Protein AF-A0A9N9IKX7-F1 (afdb_monomer_lite)

Organism: Funneliformis mosseae (NCBI:txid27381)

Foldseek 3Di:
DDDDDDDPPPPDPPPPPPPPPPPPDPPPVQDKDKDWDDDQQDDPVPTDIDIDRPPDDVLVVLVSVCVVCVPVCVPPDSVNDDDDDDDDDPVPVVVNVVVSHDPPVPDDVVVVD

pLDDT: mean 72.37, std 15.74, range [40.22, 91.0]

Secondary structure (DSSP, 8-state):
-------------------------------EEEEEE--TTS-GGG-EEEEEETTS-HHHHHHHHHHH-TTTTTT--TTT---------TT-HHHHHHHHHS-TTS--GGGG-

Sequence (113 aa):
MSSYPSLFRVPSPFRVQTKTEENSLPVRSDVEIMVFCIVLGDNTETAFPITIPIDKKVGELRESITKINPISFTNIDAKDLILWQVSISDEDVERMKILNTKPPSDIKIEELG

Structure (mmCIF, N/CA/C/O backbone):
data_AF-A0A9N9IKX7-F1
#
_entry.id   AF-A0A9N9IKX7-F1
#
loop_
_atom_site.group_PDB
_atom_site.id
_atom_site.type_symbol
_atom_site.label_atom_id
_atom_site.label_alt_id
_atom_site.label_comp_id
_atom_site.label_asym_id
_atom_site.label_entity_id
_atom_site.label_seq_id
_atom_site.pdbx_PDB_ins_code
_atom_site.Cartn_x
_atom_site.Cartn_y
_atom_site.Cartn_z
_atom_site.occupancy
_atom_site.B_iso_or_equiv
_atom_site.auth_seq_id
_atom_site.auth_comp_id
_atom_site.auth_asym_id
_atom_site.auth_atom_id
_atom_site.pdbx_PDB_model_num
ATOM 1 N N . MET A 1 1 ? -40.090 -58.598 64.718 1.00 40.22 1 MET A N 1
ATOM 2 C CA . MET A 1 1 ? -39.126 -59.328 63.861 1.00 40.22 1 MET A CA 1
ATOM 3 C C . MET A 1 1 ? -39.787 -59.465 62.496 1.00 40.22 1 MET A C 1
ATOM 5 O O . MET A 1 1 ? -40.824 -60.100 62.431 1.00 40.22 1 MET A O 1
ATOM 9 N N . SER A 1 2 ? -39.547 -58.516 61.579 1.00 40.34 2 SER A N 1
ATOM 10 C CA . SER A 1 2 ? -38.573 -58.597 60.460 1.00 40.34 2 SER A CA 1
ATOM 11 C C . SER A 1 2 ? -38.923 -59.757 59.506 1.00 40.34 2 SER A C 1
ATOM 13 O O . SER A 1 2 ? -39.073 -60.876 59.965 1.00 40.34 2 SER A O 1
ATOM 15 N N . SER A 1 3 ? -39.106 -59.610 58.196 1.00 44.09 3 SER A N 1
ATOM 16 C CA . SER A 1 3 ? -38.402 -58.756 57.240 1.00 44.09 3 SER A CA 1
ATOM 17 C C . SER A 1 3 ? -39.199 -58.682 55.929 1.00 44.09 3 SER A C 1
ATOM 19 O O . SER A 1 3 ? -39.729 -59.691 55.475 1.00 44.09 3 SER A O 1
ATOM 21 N N . TYR A 1 4 ? -39.230 -57.513 55.290 1.00 53.91 4 TYR A N 1
ATOM 22 C CA . TYR A 1 4 ? -39.602 -57.367 53.878 1.00 53.91 4 TYR A CA 1
ATOM 23 C C . TYR A 1 4 ? -38.410 -57.765 52.992 1.00 53.91 4 TYR A C 1
ATOM 25 O O . TYR A 1 4 ? -37.298 -57.311 53.282 1.00 53.91 4 TYR A O 1
ATOM 33 N N . PRO A 1 5 ? -38.582 -58.520 51.893 1.00 50.53 5 PRO A N 1
ATOM 34 C CA . PRO A 1 5 ? -37.531 -58.652 50.905 1.00 50.53 5 PRO A CA 1
ATOM 35 C C . PRO A 1 5 ? -37.620 -57.523 49.870 1.00 50.53 5 PRO A C 1
ATOM 37 O O . PRO A 1 5 ? -38.528 -57.461 49.050 1.00 50.53 5 PRO A O 1
ATOM 40 N N . SER A 1 6 ? -36.594 -56.673 49.924 1.00 52.25 6 SER A N 1
ATOM 41 C CA . SER A 1 6 ? -35.795 -56.254 48.768 1.00 52.25 6 SER A CA 1
ATOM 42 C C . SER A 1 6 ? -36.503 -55.507 47.630 1.00 52.25 6 SER A C 1
ATOM 44 O O . SER A 1 6 ? -36.920 -56.077 46.623 1.00 52.25 6 SER A O 1
ATOM 46 N N . LEU A 1 7 ? -36.464 -54.177 47.737 1.00 51.97 7 LEU A N 1
ATOM 47 C CA . LEU A 1 7 ? -36.500 -53.265 46.597 1.00 51.97 7 LEU A CA 1
ATOM 48 C C . LEU A 1 7 ? -35.309 -53.556 45.669 1.00 51.97 7 LEU A C 1
ATOM 50 O O . LEU A 1 7 ? -34.183 -53.145 45.952 1.00 51.97 7 LEU A O 1
ATOM 54 N N . PHE A 1 8 ? -35.549 -54.198 44.526 1.00 45.53 8 PHE A N 1
ATOM 55 C CA . PHE A 1 8 ? -34.618 -54.108 43.403 1.00 45.53 8 PHE A CA 1
ATOM 56 C C . PHE A 1 8 ? -34.711 -52.698 42.821 1.00 45.53 8 PHE A C 1
ATOM 58 O O . PHE A 1 8 ? -35.497 -52.408 41.921 1.00 45.53 8 PHE A O 1
ATOM 65 N N . ARG A 1 9 ? -33.916 -51.786 43.382 1.00 53.62 9 ARG A N 1
ATOM 66 C CA . ARG A 1 9 ? -33.655 -50.480 42.787 1.00 53.62 9 ARG A CA 1
ATOM 67 C C . ARG A 1 9 ? -32.682 -50.716 41.638 1.00 53.62 9 ARG A C 1
ATOM 69 O O . ARG A 1 9 ? -31.479 -50.805 41.856 1.00 53.62 9 ARG A O 1
ATOM 76 N N . VAL A 1 10 ? -33.211 -50.882 40.428 1.00 54.00 10 VAL A N 1
ATOM 77 C CA . VAL A 1 10 ? -32.393 -50.878 39.211 1.00 54.00 10 VAL A CA 1
ATOM 78 C C . VAL A 1 10 ? -31.632 -49.548 39.203 1.00 54.00 10 VAL A C 1
ATOM 80 O O . VAL A 1 10 ? -32.284 -48.500 39.249 1.00 54.00 10 VAL A O 1
ATOM 83 N N . PRO A 1 11 ? -30.287 -49.531 39.206 1.00 46.25 11 PRO A N 1
ATOM 84 C CA . PRO A 1 11 ? -29.578 -48.293 38.964 1.00 46.25 11 PRO A CA 1
ATOM 85 C C . PRO A 1 11 ? -29.856 -47.925 37.510 1.00 46.25 11 PRO A C 1
ATOM 87 O O . PRO A 1 11 ? -29.413 -48.604 36.584 1.00 46.25 11 PRO A O 1
ATOM 90 N N . SER A 1 12 ? -30.655 -46.875 37.324 1.00 54.69 12 SER A N 1
ATOM 91 C CA . SER A 1 12 ? -30.812 -46.191 36.047 1.00 54.69 12 SER A CA 1
ATOM 92 C C . SER A 1 12 ? -29.418 -46.024 35.444 1.00 54.69 12 SER A C 1
ATOM 94 O O . SER A 1 12 ? -28.531 -45.560 36.172 1.00 54.69 12 SER A O 1
ATOM 96 N N . PRO A 1 13 ? -29.178 -46.403 34.176 1.00 51.78 13 PRO A N 1
ATOM 97 C CA . PRO A 1 13 ? -27.880 -46.181 33.569 1.00 51.78 13 PRO A CA 1
ATOM 98 C C . PRO A 1 13 ? -27.627 -44.682 33.647 1.00 51.78 13 PRO A C 1
ATOM 100 O O . PRO A 1 13 ? -28.369 -43.879 33.077 1.00 51.78 13 PRO A O 1
ATOM 103 N N . PHE A 1 14 ? -26.640 -44.321 34.466 1.00 47.81 14 PHE A N 1
ATOM 104 C CA . PHE A 1 14 ? -26.151 -42.967 34.602 1.00 47.81 14 PHE A CA 1
ATOM 105 C C . PHE A 1 14 ? -25.946 -42.446 33.188 1.00 47.81 14 PHE A C 1
ATOM 107 O O . PHE A 1 14 ? -25.109 -42.955 32.442 1.00 47.81 14 PHE A O 1
ATOM 114 N N . ARG A 1 15 ? -26.762 -41.465 32.803 1.00 50.09 15 ARG A N 1
ATOM 115 C CA . ARG A 1 15 ? -26.555 -40.709 31.579 1.00 50.09 15 ARG A CA 1
ATOM 116 C C . ARG A 1 15 ? -25.183 -40.075 31.751 1.00 50.09 15 ARG A C 1
ATOM 118 O O . ARG A 1 15 ? -25.044 -39.142 32.541 1.00 50.09 15 ARG A O 1
ATOM 125 N N . VAL A 1 16 ? -24.173 -40.646 31.094 1.00 53.53 16 VAL A N 1
ATOM 126 C CA . VAL A 1 16 ? -22.854 -40.035 30.960 1.00 53.53 16 VAL A CA 1
ATOM 127 C C . VAL A 1 16 ? -23.137 -38.647 30.414 1.00 53.53 16 VAL A C 1
ATOM 129 O O . VAL A 1 16 ? -23.584 -38.494 29.280 1.00 53.53 16 VAL A O 1
ATOM 132 N N . GLN A 1 17 ? -22.990 -37.635 31.265 1.00 46.66 17 GLN A N 1
ATOM 133 C CA . GLN A 1 17 ? -22.939 -36.266 30.802 1.00 46.66 17 GLN A CA 1
ATOM 134 C C . GLN A 1 17 ? -21.631 -36.179 30.030 1.00 46.66 17 GLN A C 1
ATOM 136 O O . GLN A 1 17 ? -20.566 -35.992 30.616 1.00 46.66 17 GLN A O 1
ATOM 141 N N . THR A 1 18 ? -21.698 -36.384 28.718 1.00 53.06 18 THR A N 1
ATOM 142 C CA . THR A 1 18 ? -20.663 -35.894 27.823 1.00 53.06 18 THR A CA 1
ATOM 143 C C . THR A 1 18 ? -20.727 -34.384 27.955 1.00 53.06 18 THR A C 1
ATOM 145 O O . THR A 1 18 ? -21.553 -33.716 27.334 1.00 53.06 18 THR A O 1
ATOM 148 N N . LYS A 1 19 ? -19.912 -33.852 28.865 1.00 45.47 19 LYS A N 1
ATOM 149 C CA . LYS A 1 19 ? -19.495 -32.464 28.809 1.00 45.47 19 LYS A CA 1
ATOM 150 C C . LYS A 1 19 ? -18.740 -32.370 27.495 1.00 45.47 19 LYS A C 1
ATOM 152 O O . LYS A 1 19 ? -17.569 -32.729 27.427 1.00 45.47 19 LYS A O 1
ATOM 157 N N . THR A 1 20 ? -19.448 -32.010 26.432 1.00 51.38 20 THR A N 1
ATOM 158 C CA . THR A 1 20 ? -18.801 -31.458 25.256 1.00 51.38 20 THR A CA 1
ATOM 159 C C . THR A 1 20 ? -18.247 -30.135 25.744 1.00 51.38 20 THR A C 1
ATOM 161 O O . THR A 1 20 ? -18.934 -29.119 25.782 1.00 51.38 20 THR A O 1
ATOM 164 N N . GLU A 1 21 ? -17.037 -30.196 26.284 1.00 54.59 21 GLU A N 1
ATOM 165 C CA . GLU A 1 21 ? -16.215 -29.023 26.449 1.00 54.59 21 GLU A CA 1
ATOM 166 C C . GLU A 1 21 ? -15.866 -28.581 25.031 1.00 54.59 21 GLU A C 1
ATOM 168 O O . GLU A 1 21 ? -14.855 -28.978 24.459 1.00 54.59 21 GLU A O 1
ATOM 173 N N . GLU A 1 22 ? -16.762 -27.798 24.431 1.00 57.19 22 GLU A N 1
ATOM 174 C CA . GLU A 1 22 ? -16.463 -26.982 23.260 1.00 57.19 22 GLU A CA 1
ATOM 175 C C . GLU A 1 22 ? -15.526 -25.841 23.694 1.00 57.19 22 GLU A C 1
ATOM 177 O O . GLU A 1 22 ? -15.827 -24.666 23.535 1.00 57.19 22 GLU A O 1
ATOM 182 N N . ASN A 1 23 ? -14.365 -26.185 24.259 1.00 60.44 23 ASN A N 1
ATOM 183 C CA . ASN A 1 23 ? -13.209 -25.295 24.321 1.00 60.44 23 ASN A CA 1
ATOM 184 C C . ASN A 1 23 ? -12.342 -25.513 23.077 1.00 60.44 23 ASN A C 1
ATOM 186 O O . ASN A 1 23 ? -11.118 -25.575 23.146 1.00 60.44 23 ASN A O 1
ATOM 190 N N . SER A 1 24 ? -12.960 -25.621 21.904 1.00 59.00 24 SER A N 1
ATOM 191 C CA . SER A 1 24 ? -12.264 -25.239 20.685 1.00 59.00 24 SER A CA 1
ATOM 192 C C . SER A 1 24 ? -12.354 -23.722 20.602 1.00 59.00 24 SER A C 1
ATOM 194 O O . SER A 1 24 ? -13.291 -23.170 20.023 1.00 59.00 24 SER A O 1
ATOM 196 N N . LEU A 1 25 ? -11.379 -23.053 21.227 1.00 59.34 25 LEU A N 1
ATOM 197 C CA . LEU A 1 25 ? -11.015 -21.684 20.867 1.00 59.34 25 LEU A CA 1
ATOM 198 C C . LEU A 1 25 ? -11.013 -21.614 19.334 1.00 59.34 25 LEU A C 1
ATOM 200 O O . LEU A 1 25 ? -10.490 -22.547 18.711 1.00 59.34 25 LEU A O 1
ATOM 204 N N . PRO A 1 26 ? -11.595 -20.581 18.698 1.00 53.28 26 PRO A N 1
ATOM 205 C CA . PRO A 1 26 ? -11.447 -20.460 17.263 1.00 53.28 26 PRO A CA 1
ATOM 206 C C . PRO A 1 26 ? -9.944 -20.442 17.006 1.00 53.28 26 PRO A C 1
ATOM 208 O O . PRO A 1 26 ? -9.241 -19.574 17.527 1.00 53.28 26 PRO A O 1
ATOM 211 N N . VAL A 1 27 ? -9.448 -21.414 16.239 1.00 51.72 27 VAL A N 1
ATOM 212 C CA . VAL A 1 27 ? -8.167 -21.270 15.559 1.00 51.72 27 VAL A CA 1
ATOM 213 C C . VAL A 1 27 ? -8.398 -20.115 14.595 1.00 51.72 27 VAL A C 1
ATOM 215 O O . VAL A 1 27 ? -8.771 -20.296 13.440 1.00 51.72 27 VAL A O 1
ATOM 218 N N . ARG A 1 28 ? -8.280 -18.892 15.118 1.00 58.69 28 ARG A N 1
ATOM 219 C CA . ARG A 1 28 ? -7.902 -17.735 14.337 1.00 58.69 28 ARG A CA 1
ATOM 220 C C . ARG A 1 28 ? -6.507 -18.098 13.877 1.00 58.69 28 ARG A C 1
ATOM 222 O O . ARG A 1 28 ? -5.539 -17.930 14.604 1.00 58.69 28 ARG A O 1
ATOM 229 N N . SER A 1 29 ? -6.422 -18.751 12.726 1.00 61.41 29 SER A N 1
ATOM 230 C CA . SER A 1 29 ? -5.207 -18.677 11.945 1.00 61.41 29 SER A CA 1
ATOM 231 C C . SER A 1 29 ? -4.992 -17.183 11.751 1.00 61.41 29 SER A C 1
ATOM 233 O O . SER A 1 29 ? -5.775 -16.554 11.036 1.00 61.41 29 SER A O 1
ATOM 235 N N . ASP A 1 30 ? -4.044 -16.605 12.479 1.00 70.31 30 ASP A N 1
ATOM 236 C CA . ASP A 1 30 ? -3.582 -15.249 12.235 1.00 70.31 30 ASP A CA 1
ATOM 237 C C . ASP A 1 30 ? -2.938 -15.296 10.845 1.00 70.31 30 ASP A C 1
ATOM 239 O O . ASP A 1 30 ? -1.776 -15.656 10.672 1.00 70.31 30 ASP A O 1
ATOM 243 N N . VAL A 1 31 ? -3.772 -15.120 9.817 1.00 86.31 31 VAL A N 1
ATOM 244 C CA . VAL A 1 31 ? -3.336 -15.135 8.426 1.00 86.31 31 VAL A CA 1
ATOM 245 C C . VAL A 1 31 ? -2.581 -13.837 8.227 1.00 86.31 31 VAL A C 1
ATOM 247 O O . VAL A 1 31 ? -3.165 -12.755 8.220 1.00 86.31 31 VAL A O 1
ATOM 250 N N . GLU A 1 32 ? -1.272 -13.955 8.103 1.00 89.75 32 GLU A N 1
ATOM 251 C CA . GLU A 1 32 ? -0.396 -12.834 7.821 1.00 89.75 32 GLU A CA 1
ATOM 252 C C . GLU A 1 32 ? -0.204 -12.687 6.315 1.00 89.75 32 GLU A C 1
ATOM 254 O O . GLU A 1 32 ? -0.118 -13.665 5.569 1.00 89.75 32 GLU A O 1
ATOM 259 N N . ILE A 1 33 ? -0.141 -11.438 5.871 1.00 90.44 33 ILE A N 1
ATOM 260 C CA . ILE A 1 33 ? 0.255 -11.081 4.517 1.00 90.44 33 ILE A CA 1
ATOM 261 C C . ILE A 1 33 ? 1.614 -10.397 4.571 1.00 90.44 33 ILE A C 1
ATOM 263 O O . ILE A 1 33 ? 1.916 -9.635 5.492 1.00 90.44 33 ILE A O 1
ATOM 267 N N . MET A 1 34 ? 2.433 -10.666 3.561 1.00 90.12 34 MET A N 1
ATOM 268 C CA . MET A 1 34 ? 3.691 -9.967 3.352 1.00 90.12 34 MET A CA 1
ATOM 269 C C . MET A 1 34 ? 3.506 -8.969 2.219 1.00 90.12 34 MET A C 1
ATOM 271 O O . MET A 1 34 ? 3.054 -9.328 1.132 1.00 90.12 34 MET A O 1
ATOM 275 N N . VAL A 1 35 ? 3.849 -7.717 2.486 1.00 88.88 35 VAL A N 1
ATOM 276 C CA . VAL A 1 35 ? 3.775 -6.623 1.520 1.00 88.88 35 VAL A CA 1
ATOM 277 C C . VAL A 1 35 ? 5.171 -6.053 1.343 1.00 88.88 35 VAL A C 1
ATOM 279 O O . VAL A 1 35 ? 5.857 -5.785 2.327 1.00 88.88 35 VAL A O 1
ATOM 282 N N . PHE A 1 36 ? 5.590 -5.847 0.101 1.00 87.31 36 PHE A N 1
ATOM 283 C CA . PHE A 1 36 ? 6.831 -5.140 -0.195 1.00 87.31 36 PHE A CA 1
ATOM 284 C C . PHE A 1 36 ? 6.543 -3.651 -0.348 1.00 87.31 36 PHE A C 1
ATOM 286 O O . PHE A 1 36 ? 5.616 -3.256 -1.056 1.00 87.31 36 PHE A O 1
ATOM 293 N N . CYS A 1 37 ? 7.321 -2.829 0.349 1.00 87.56 37 CYS A N 1
ATOM 294 C CA . CYS A 1 37 ? 7.195 -1.378 0.335 1.00 87.56 37 CYS A CA 1
ATOM 295 C C . CYS A 1 37 ? 8.428 -0.756 -0.319 1.00 87.56 37 CYS A C 1
ATOM 297 O O . CYS A 1 37 ? 9.557 -1.122 0.003 1.00 87.56 37 CYS A O 1
ATOM 299 N N . ILE A 1 38 ? 8.196 0.197 -1.219 1.00 85.94 38 ILE A N 1
ATOM 300 C CA . ILE A 1 38 ? 9.229 0.977 -1.906 1.00 85.94 38 ILE A CA 1
ATOM 301 C C . ILE A 1 38 ? 8.970 2.447 -1.596 1.00 85.94 38 ILE A C 1
ATOM 303 O O . ILE A 1 38 ? 7.824 2.902 -1.632 1.00 85.94 38 ILE A O 1
ATOM 307 N N . VAL A 1 39 ? 10.028 3.185 -1.270 1.00 86.00 39 VAL A N 1
ATOM 308 C CA . VAL A 1 39 ? 9.948 4.630 -1.051 1.00 86.00 39 VAL A CA 1
ATOM 309 C C . VAL A 1 39 ? 10.110 5.335 -2.393 1.00 86.00 39 VAL A C 1
ATOM 311 O O . VAL A 1 39 ? 11.026 5.041 -3.158 1.00 86.00 39 VAL A O 1
ATOM 314 N N . LEU A 1 40 ? 9.210 6.271 -2.692 1.00 83.44 40 LEU A N 1
ATOM 315 C CA . LEU A 1 40 ? 9.298 7.079 -3.905 1.00 83.44 40 LEU A CA 1
ATOM 316 C C . LEU A 1 40 ? 10.617 7.869 -3.918 1.00 83.44 40 LEU A C 1
ATOM 318 O O . LEU A 1 40 ? 10.914 8.590 -2.967 1.00 83.44 40 LEU A O 1
ATOM 322 N N . GLY A 1 41 ? 11.374 7.764 -5.010 1.00 77.88 41 GLY A N 1
ATOM 323 C CA . GLY A 1 41 ? 12.689 8.386 -5.171 1.00 77.88 41 GLY A CA 1
ATOM 324 C C . GLY A 1 41 ? 13.876 7.506 -4.766 1.00 77.88 41 GLY A C 1
ATOM 325 O O . GLY A 1 41 ? 15.001 7.841 -5.134 1.00 77.88 41 GLY A O 1
ATOM 326 N N . ASP A 1 42 ? 13.646 6.383 -4.079 1.00 79.81 42 ASP A N 1
ATOM 327 C CA . ASP A 1 42 ? 14.691 5.402 -3.769 1.00 79.81 42 ASP A CA 1
ATOM 328 C C . ASP A 1 42 ? 14.838 4.341 -4.878 1.00 79.81 42 ASP A C 1
ATOM 330 O O . ASP A 1 42 ? 14.029 4.225 -5.803 1.00 79.81 42 ASP A O 1
ATOM 334 N N . ASN A 1 43 ? 15.913 3.550 -4.805 1.00 76.38 43 ASN A N 1
ATOM 335 C CA . ASN A 1 43 ? 16.144 2.443 -5.735 1.00 76.38 43 ASN A CA 1
ATOM 336 C C . ASN A 1 43 ? 15.186 1.280 -5.437 1.00 76.38 43 ASN A C 1
ATOM 338 O O . ASN A 1 43 ? 14.948 0.957 -4.276 1.00 76.38 43 ASN A O 1
ATOM 342 N N . THR A 1 44 ? 14.718 0.564 -6.462 1.00 73.19 44 THR A N 1
ATOM 343 C CA . THR A 1 44 ? 13.848 -0.618 -6.277 1.00 73.19 44 THR A CA 1
ATOM 344 C C . THR A 1 44 ? 14.491 -1.729 -5.451 1.00 73.19 44 THR A C 1
ATOM 346 O O . THR A 1 44 ? 13.793 -2.493 -4.799 1.00 73.19 44 THR A O 1
ATOM 349 N N . GLU A 1 45 ? 15.821 -1.801 -5.427 1.00 77.12 45 GLU A N 1
ATOM 350 C CA . GLU A 1 45 ? 16.578 -2.747 -4.597 1.00 77.12 45 GLU A CA 1
ATOM 351 C C . GLU A 1 45 ? 16.444 -2.472 -3.091 1.00 77.12 45 GLU A C 1
ATOM 353 O O . GLU A 1 45 ? 16.723 -3.345 -2.276 1.00 77.12 45 GLU A O 1
ATOM 358 N N . THR A 1 46 ? 16.003 -1.269 -2.712 1.00 81.19 46 THR A N 1
ATOM 359 C CA . THR A 1 46 ? 15.753 -0.891 -1.311 1.00 81.19 46 THR A CA 1
ATOM 360 C C . THR A 1 46 ? 14.350 -1.264 -0.836 1.00 81.19 46 THR A C 1
ATOM 362 O O . THR A 1 46 ? 13.977 -0.927 0.290 1.00 81.19 46 THR A O 1
ATOM 365 N N . ALA A 1 47 ? 13.573 -1.967 -1.672 1.00 84.00 47 ALA A N 1
ATOM 366 C CA . ALA A 1 47 ? 12.284 -2.511 -1.280 1.00 84.00 47 ALA A CA 1
ATOM 367 C C . ALA A 1 47 ? 12.429 -3.340 -0.001 1.00 84.00 47 ALA A C 1
ATOM 369 O O . ALA A 1 47 ? 13.288 -4.220 0.092 1.00 84.00 47 ALA A O 1
ATOM 370 N N . PHE A 1 48 ? 11.568 -3.083 0.978 1.00 86.62 48 PHE A N 1
ATOM 371 C CA . PHE A 1 48 ? 11.605 -3.788 2.252 1.00 86.62 48 PHE A CA 1
ATOM 372 C C . PHE A 1 48 ? 10.291 -4.535 2.499 1.00 86.62 48 PHE A C 1
ATOM 374 O O . PHE A 1 48 ? 9.210 -3.989 2.250 1.00 86.62 48 PHE A O 1
ATOM 381 N N . PRO A 1 49 ? 10.362 -5.794 2.969 1.00 89.81 49 PRO A N 1
ATOM 382 C CA . PRO A 1 49 ? 9.179 -6.568 3.297 1.00 89.81 49 PRO A CA 1
ATOM 383 C C . PRO A 1 49 ? 8.596 -6.125 4.639 1.00 89.81 49 PRO A C 1
ATOM 385 O O . PRO A 1 49 ? 9.318 -5.832 5.595 1.00 89.81 49 PRO A O 1
ATOM 388 N N . ILE A 1 50 ? 7.271 -6.138 4.724 1.00 90.25 50 ILE A N 1
ATOM 389 C CA . ILE A 1 50 ? 6.509 -5.899 5.946 1.00 90.25 50 ILE A CA 1
ATOM 390 C C . ILE A 1 50 ? 5.475 -7.000 6.072 1.00 90.25 50 ILE A C 1
ATOM 392 O O . ILE A 1 50 ? 4.639 -7.185 5.188 1.00 90.25 50 ILE A O 1
ATOM 396 N N . THR A 1 51 ? 5.519 -7.709 7.190 1.00 90.88 51 THR A N 1
ATOM 397 C CA . THR A 1 51 ? 4.502 -8.694 7.536 1.00 90.88 51 THR A CA 1
ATOM 398 C C . THR A 1 51 ? 3.444 -8.028 8.399 1.00 90.88 51 THR A C 1
ATOM 400 O O . THR A 1 51 ? 3.764 -7.397 9.409 1.00 90.88 51 THR A O 1
ATOM 403 N N . ILE A 1 52 ? 2.183 -8.143 7.994 1.00 90.56 52 ILE A N 1
ATOM 404 C CA . ILE A 1 52 ? 1.047 -7.611 8.741 1.00 90.56 52 ILE A CA 1
ATOM 405 C C . ILE A 1 52 ? -0.100 -8.631 8.740 1.00 90.56 52 ILE A C 1
ATOM 407 O O . ILE A 1 52 ? -0.336 -9.279 7.719 1.00 90.56 52 ILE A O 1
ATOM 411 N N . PRO A 1 53 ? -0.837 -8.791 9.851 1.00 90.06 53 PRO A N 1
ATOM 412 C CA . PRO A 1 53 ? -2.030 -9.626 9.855 1.00 90.06 53 PRO A CA 1
ATOM 413 C C . PRO A 1 53 ? -3.095 -9.077 8.896 1.00 90.06 53 PRO A C 1
ATOM 415 O O . PRO A 1 53 ? -3.286 -7.863 8.788 1.00 90.06 53 PRO A O 1
ATOM 418 N N . ILE A 1 54 ? -3.802 -9.968 8.198 1.00 87.38 54 ILE A N 1
ATOM 419 C CA . ILE A 1 54 ? -4.779 -9.600 7.159 1.00 87.38 54 ILE A CA 1
ATOM 420 C C . ILE A 1 54 ? -5.986 -8.825 7.704 1.00 87.38 54 ILE A C 1
ATOM 422 O O . ILE A 1 54 ? -6.662 -8.110 6.966 1.00 87.38 54 ILE A O 1
ATOM 426 N N . ASP A 1 55 ? -6.272 -8.970 8.995 1.00 87.25 55 ASP A N 1
ATOM 427 C CA . ASP A 1 55 ? -7.359 -8.288 9.691 1.00 87.25 55 ASP A CA 1
ATOM 428 C C . ASP A 1 55 ? -6.975 -6.870 10.151 1.00 87.25 55 ASP A C 1
ATOM 430 O O . ASP A 1 55 ? -7.842 -6.113 10.607 1.00 87.25 55 ASP A O 1
ATOM 434 N N . LYS A 1 56 ? -5.702 -6.473 10.009 1.00 87.31 56 LYS A N 1
ATOM 435 C CA . LYS A 1 56 ? -5.254 -5.122 10.353 1.00 87.31 56 LYS A CA 1
ATOM 436 C C . LYS A 1 56 ? -5.586 -4.106 9.274 1.00 87.31 56 LYS A C 1
ATOM 438 O O . LYS A 1 56 ? -5.665 -4.375 8.078 1.00 87.31 56 LYS A O 1
ATOM 443 N N . LYS A 1 57 ? -5.767 -2.868 9.730 1.00 90.12 57 LYS A N 1
ATOM 444 C CA . LYS A 1 57 ? -6.074 -1.721 8.873 1.00 90.12 57 LYS A CA 1
ATOM 445 C C . LYS A 1 57 ? -4.800 -1.094 8.317 1.00 90.12 57 LYS A C 1
ATOM 447 O O . LYS A 1 57 ? -3.739 -1.150 8.929 1.00 90.12 57 LYS A O 1
ATOM 452 N N . VAL A 1 58 ? -4.956 -0.343 7.227 1.00 88.25 58 VAL A N 1
ATOM 453 C CA . VAL A 1 58 ? -3.878 0.445 6.599 1.00 88.25 58 VAL A CA 1
ATOM 454 C C . VAL A 1 58 ? -3.213 1.427 7.577 1.00 88.25 58 VAL A C 1
ATOM 456 O O . VAL A 1 58 ? -2.032 1.718 7.438 1.00 88.25 58 VAL A O 1
ATOM 459 N N . GLY A 1 59 ? -3.931 1.917 8.595 1.00 89.75 59 GLY A N 1
ATOM 460 C CA . GLY A 1 59 ? -3.336 2.752 9.646 1.00 89.75 59 GLY A CA 1
ATOM 461 C C . GLY A 1 59 ? -2.218 2.038 10.411 1.00 89.75 59 GLY A C 1
ATOM 462 O O . GLY A 1 59 ? -1.158 2.614 10.623 1.00 89.75 59 GLY A O 1
ATOM 463 N N . GLU A 1 60 ? -2.410 0.759 10.732 1.00 90.50 60 GLU A N 1
ATOM 464 C CA . GLU A 1 60 ? -1.383 -0.047 11.397 1.00 90.50 60 GLU A CA 1
ATOM 465 C C . GLU A 1 60 ? -0.211 -0.352 10.462 1.00 90.50 60 GLU A C 1
ATOM 467 O O . GLU A 1 60 ? 0.936 -0.342 10.895 1.00 90.50 60 GLU A O 1
ATOM 472 N N . LEU A 1 61 ? -0.474 -0.543 9.163 1.00 90.81 61 LEU A N 1
ATOM 473 C CA . LEU A 1 61 ? 0.587 -0.666 8.160 1.00 90.81 61 LEU A CA 1
ATOM 474 C C . LEU A 1 61 ? 1.471 0.588 8.125 1.00 90.81 61 LEU A C 1
ATOM 476 O O . LEU A 1 61 ? 2.694 0.470 8.111 1.00 90.81 61 LEU A O 1
ATOM 480 N N . ARG A 1 62 ? 0.871 1.784 8.172 1.00 91.00 62 ARG A N 1
ATOM 481 C CA . ARG A 1 62 ? 1.617 3.054 8.214 1.00 91.00 62 ARG A CA 1
ATOM 482 C C . ARG A 1 62 ? 2.506 3.152 9.450 1.00 91.00 62 ARG A C 1
ATOM 484 O O . ARG A 1 62 ? 3.656 3.560 9.335 1.00 91.00 62 ARG A O 1
ATOM 491 N N . GLU A 1 63 ? 2.001 2.749 10.613 1.00 90.75 63 GLU A N 1
ATOM 492 C CA . GLU A 1 63 ? 2.806 2.705 11.839 1.00 90.75 63 GLU A CA 1
ATOM 493 C C . GLU A 1 63 ? 3.935 1.674 11.770 1.00 90.75 63 GLU A C 1
ATOM 495 O O . GLU A 1 63 ? 5.026 1.914 12.285 1.00 90.75 63 GLU A O 1
ATOM 500 N N . SER A 1 64 ? 3.691 0.517 11.157 1.00 90.19 64 SER A N 1
ATOM 501 C CA . SER A 1 64 ? 4.724 -0.504 10.971 1.00 90.19 64 SER A CA 1
ATOM 502 C C . SER A 1 64 ? 5.838 -0.006 10.049 1.00 90.19 64 SER A C 1
ATOM 504 O O . SER A 1 64 ? 7.011 -0.207 10.357 1.00 90.19 64 SER A O 1
ATOM 506 N N . ILE A 1 65 ? 5.499 0.717 8.977 1.00 89.50 65 ILE A N 1
ATOM 507 C CA . ILE A 1 65 ? 6.479 1.323 8.062 1.00 89.50 65 ILE A CA 1
ATOM 508 C C . ILE A 1 65 ? 7.389 2.314 8.797 1.00 89.50 65 ILE A C 1
ATOM 510 O O . ILE A 1 65 ? 8.614 2.216 8.697 1.00 89.50 65 ILE A O 1
ATOM 514 N N . THR A 1 66 ? 6.813 3.244 9.566 1.00 86.69 66 THR A N 1
ATOM 515 C CA . THR A 1 66 ? 7.603 4.267 10.273 1.00 86.69 66 THR A CA 1
ATOM 516 C C . THR A 1 66 ? 8.499 3.665 11.357 1.00 86.69 66 THR A C 1
ATOM 518 O O . THR A 1 66 ? 9.588 4.181 11.605 1.00 86.69 66 THR A O 1
ATOM 521 N N . LYS A 1 67 ? 8.090 2.544 11.966 1.00 86.69 67 LYS A N 1
ATOM 522 C CA . LYS A 1 67 ? 8.895 1.805 12.956 1.00 86.69 67 LYS A CA 1
ATOM 523 C C . LYS A 1 67 ? 10.074 1.050 12.340 1.00 86.69 67 LYS A C 1
ATOM 525 O O . LYS A 1 67 ? 11.096 0.915 13.007 1.00 86.69 67 LYS A O 1
ATOM 530 N N . ILE A 1 68 ? 9.942 0.550 11.110 1.00 83.38 68 ILE A N 1
ATOM 531 C CA . ILE A 1 68 ? 10.993 -0.239 10.445 1.00 83.38 68 ILE A CA 1
ATOM 532 C C . ILE A 1 68 ? 12.180 0.638 10.057 1.00 83.38 68 ILE A C 1
ATOM 534 O O . ILE A 1 68 ? 13.325 0.233 10.252 1.00 83.38 68 ILE A O 1
ATOM 538 N N . ASN A 1 69 ? 11.922 1.840 9.537 1.00 75.94 69 ASN A N 1
ATOM 539 C CA . ASN A 1 69 ? 12.983 2.744 9.107 1.00 75.94 69 ASN A CA 1
ATOM 540 C C . ASN A 1 69 ? 12.867 4.119 9.786 1.00 75.94 69 ASN A C 1
ATOM 542 O O . ASN A 1 69 ? 12.516 5.113 9.144 1.00 75.94 69 ASN A O 1
ATOM 546 N N . PRO A 1 70 ? 13.161 4.195 11.098 1.00 71.81 70 PRO A N 1
ATOM 547 C CA . PRO A 1 70 ? 12.938 5.406 11.877 1.00 71.81 70 PRO A CA 1
ATOM 548 C C . PRO A 1 70 ? 13.780 6.580 11.380 1.00 71.81 70 PRO A C 1
ATOM 550 O O . PRO A 1 70 ? 13.373 7.712 11.576 1.00 71.81 70 PRO A O 1
ATOM 553 N N . ILE A 1 71 ? 14.913 6.327 10.711 1.00 76.56 71 ILE A N 1
ATOM 554 C CA . ILE A 1 71 ? 15.791 7.370 10.164 1.00 76.56 71 ILE A CA 1
ATOM 555 C C . ILE A 1 71 ? 15.135 8.028 8.944 1.00 76.56 71 ILE A C 1
ATOM 557 O O . ILE A 1 71 ? 14.991 9.251 8.910 1.00 76.56 71 ILE A O 1
ATOM 561 N N . SER A 1 72 ? 14.673 7.233 7.974 1.00 76.19 72 SER A N 1
ATOM 562 C CA . SER A 1 72 ? 14.025 7.760 6.765 1.00 76.19 72 SER A CA 1
ATOM 563 C C . SER A 1 72 ? 12.696 8.463 7.062 1.00 76.19 72 SER A C 1
ATOM 565 O O . SER A 1 72 ? 12.320 9.386 6.344 1.00 76.19 72 SER A O 1
ATOM 567 N N . PHE A 1 73 ? 12.011 8.080 8.145 1.00 80.50 73 PHE A N 1
ATOM 568 C CA . PHE A 1 73 ? 10.706 8.632 8.525 1.00 80.50 73 PHE A CA 1
ATOM 569 C C . PHE A 1 73 ? 10.729 9.473 9.815 1.00 80.50 73 PHE A C 1
ATOM 571 O O . PHE A 1 73 ? 9.669 9.754 10.367 1.00 80.50 73 PHE A O 1
ATOM 578 N N . THR A 1 74 ? 11.904 9.919 10.289 1.00 77.75 74 THR A N 1
ATOM 579 C CA . THR A 1 74 ? 12.074 10.558 11.621 1.00 77.75 74 THR A CA 1
ATOM 580 C C . THR A 1 74 ? 11.135 11.748 11.865 1.00 77.75 74 THR A C 1
ATOM 582 O O . THR A 1 74 ? 10.775 12.033 13.002 1.00 77.75 74 THR A O 1
ATOM 585 N N . ASN A 1 75 ? 10.759 12.464 10.804 1.00 82.75 75 ASN A N 1
ATOM 586 C CA . ASN A 1 75 ? 9.983 13.706 10.871 1.00 82.75 75 ASN A CA 1
ATOM 587 C C . ASN A 1 75 ? 8.598 13.592 10.213 1.00 82.75 75 ASN A C 1
ATOM 589 O O . ASN A 1 75 ? 7.973 14.607 9.910 1.00 82.75 75 ASN A O 1
ATOM 593 N N . ILE A 1 76 ? 8.151 12.367 9.926 1.00 84.50 76 ILE A N 1
ATOM 594 C CA . ILE A 1 76 ? 6.890 12.096 9.236 1.00 84.50 76 ILE A CA 1
ATOM 595 C C . ILE A 1 76 ? 6.017 11.265 10.171 1.00 84.50 76 ILE A C 1
ATOM 597 O O . ILE A 1 76 ? 6.336 10.117 10.484 1.00 84.50 76 ILE A O 1
ATOM 601 N N . ASP A 1 77 ? 4.891 11.833 10.600 1.00 86.94 77 ASP A N 1
ATOM 602 C CA . ASP A 1 77 ? 3.899 11.076 11.354 1.00 86.94 77 ASP A CA 1
ATOM 603 C C . ASP A 1 77 ? 3.287 9.988 10.462 1.00 86.94 77 ASP A C 1
ATOM 605 O O . ASP A 1 77 ? 2.991 10.206 9.286 1.00 86.94 77 ASP A O 1
ATOM 609 N N . ALA A 1 78 ? 2.977 8.826 11.044 1.00 87.75 78 ALA A N 1
ATOM 610 C CA . ALA A 1 78 ? 2.344 7.722 10.317 1.00 87.75 78 ALA A CA 1
ATOM 611 C C . ALA A 1 78 ? 1.041 8.141 9.602 1.00 87.75 78 ALA A C 1
ATOM 613 O O . ALA A 1 78 ? 0.707 7.611 8.547 1.00 87.75 78 ALA A O 1
ATOM 614 N N . LYS A 1 79 ? 0.304 9.122 10.138 1.00 87.06 79 LYS A N 1
ATOM 615 C CA . LYS A 1 79 ? -0.928 9.651 9.527 1.00 87.06 79 LYS A CA 1
ATOM 616 C C . LYS A 1 79 ? -0.671 10.409 8.215 1.00 87.06 79 LYS A C 1
ATOM 618 O O . LYS A 1 79 ? -1.522 10.365 7.328 1.00 87.06 79 LYS A O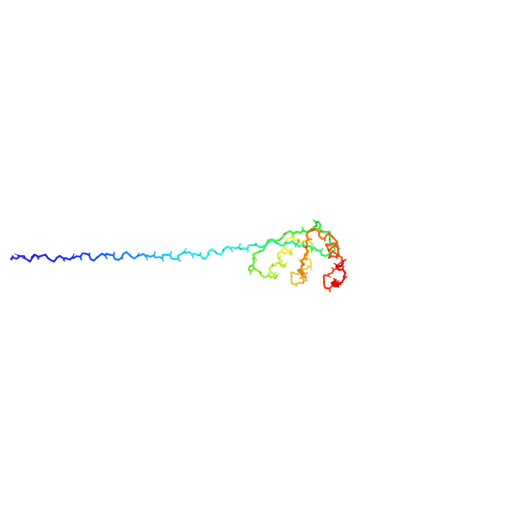 1
ATOM 623 N N . ASP A 1 80 ? 0.495 11.042 8.096 1.00 88.88 80 ASP A N 1
ATOM 624 C CA . ASP A 1 80 ? 0.890 11.874 6.957 1.00 88.88 80 ASP A CA 1
ATOM 625 C C . ASP A 1 80 ? 1.559 11.035 5.854 1.00 88.88 80 ASP A C 1
ATOM 627 O O . ASP A 1 80 ? 1.746 11.505 4.733 1.00 88.88 80 ASP A O 1
ATOM 631 N N . LEU A 1 81 ? 1.855 9.760 6.138 1.00 88.50 81 LEU A N 1
ATOM 632 C CA . LEU A 1 81 ? 2.360 8.806 5.158 1.00 88.50 81 LEU A CA 1
ATOM 633 C C . LEU A 1 81 ? 1.282 8.480 4.112 1.00 88.50 81 LEU A C 1
ATOM 635 O O . LEU A 1 81 ? 0.228 7.910 4.420 1.00 88.50 81 LEU A O 1
ATOM 639 N N . ILE A 1 82 ? 1.564 8.813 2.855 1.00 87.38 82 ILE A N 1
ATOM 640 C CA . ILE A 1 82 ? 0.721 8.462 1.712 1.00 87.38 82 ILE A CA 1
ATOM 641 C C . ILE A 1 82 ? 1.197 7.113 1.175 1.00 87.38 82 ILE A C 1
ATOM 643 O O . ILE A 1 82 ? 2.367 6.947 0.848 1.00 87.38 82 ILE A O 1
ATOM 647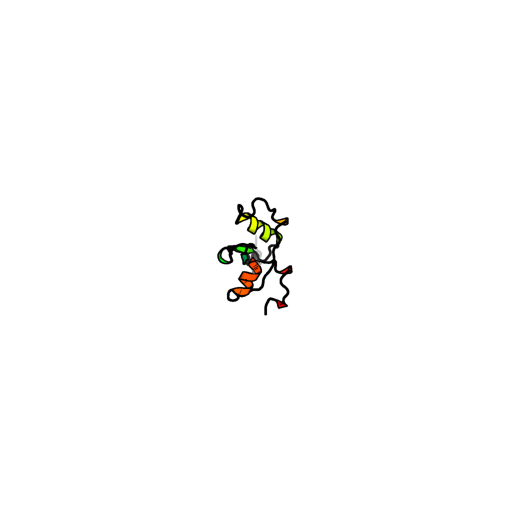 N N . LEU A 1 83 ? 0.281 6.148 1.102 1.00 88.88 83 LEU A N 1
ATOM 648 C CA . LEU A 1 83 ? 0.543 4.814 0.570 1.00 88.88 83 LEU A CA 1
ATOM 649 C C . LEU A 1 83 ? -0.234 4.620 -0.726 1.00 88.88 83 LEU A C 1
ATOM 651 O O . LEU A 1 83 ? -1.415 4.969 -0.794 1.00 88.88 83 LEU A O 1
ATOM 655 N N . TRP A 1 84 ? 0.410 4.001 -1.710 1.00 85.69 84 TRP A N 1
ATOM 656 C CA . TRP A 1 84 ? -0.225 3.584 -2.953 1.00 85.69 84 TRP A CA 1
ATOM 657 C C . TRP A 1 84 ? -0.136 2.075 -3.093 1.00 85.69 84 TRP A C 1
ATOM 659 O O . TRP A 1 84 ? 0.917 1.480 -2.876 1.00 85.69 84 TRP A O 1
ATOM 669 N N . GLN A 1 85 ? -1.251 1.459 -3.471 1.00 84.81 85 GLN A N 1
ATOM 670 C CA . GLN A 1 85 ? -1.241 0.074 -3.903 1.00 84.81 85 GLN A CA 1
ATOM 671 C C . GLN A 1 85 ? -0.855 0.039 -5.376 1.00 84.81 85 GLN A C 1
ATOM 673 O O . GLN A 1 85 ? -1.463 0.725 -6.198 1.00 84.81 85 GLN A O 1
ATOM 678 N N . VAL A 1 86 ? 0.128 -0.787 -5.706 1.00 80.19 86 VAL A N 1
ATOM 679 C CA . VAL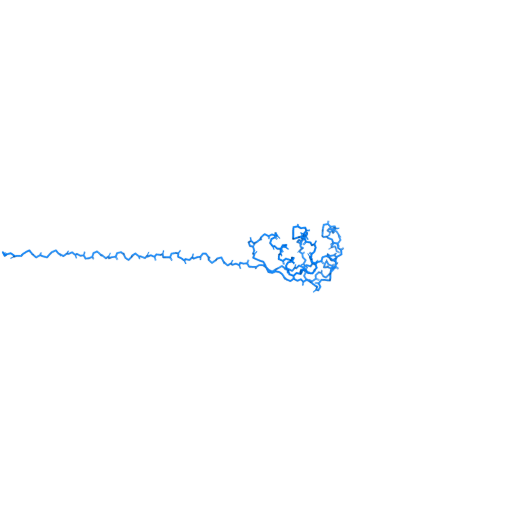 A 1 86 ? 0.544 -1.026 -7.083 1.00 80.19 86 VAL A CA 1
ATOM 680 C C . VAL A 1 86 ? 0.383 -2.514 -7.374 1.00 80.19 86 VAL A C 1
ATOM 682 O O . VAL A 1 86 ? 0.697 -3.353 -6.534 1.00 80.19 86 VAL A O 1
ATOM 685 N N . SER A 1 87 ? -0.137 -2.838 -8.556 1.00 80.00 87 SER A N 1
ATOM 686 C CA . SER A 1 87 ? -0.157 -4.200 -9.094 1.00 80.00 87 SER A CA 1
ATOM 687 C C . SER A 1 87 ? 0.827 -4.273 -10.256 1.00 80.00 87 SER A C 1
ATOM 689 O O . SER A 1 87 ? 0.505 -3.928 -11.388 1.00 80.00 87 SER A O 1
ATOM 691 N N . ILE A 1 88 ? 2.059 -4.656 -9.947 1.00 74.06 88 ILE A N 1
ATOM 692 C CA . ILE A 1 88 ? 3.153 -4.801 -10.909 1.00 74.06 88 ILE A CA 1
ATOM 693 C C . ILE A 1 88 ? 3.755 -6.189 -10.761 1.00 74.06 88 ILE A C 1
ATOM 695 O O . ILE A 1 88 ? 3.854 -6.704 -9.648 1.00 74.06 88 ILE A O 1
ATOM 699 N N . SER A 1 89 ? 4.125 -6.789 -11.888 1.00 74.38 89 SER A N 1
ATOM 700 C CA . SER A 1 89 ? 4.953 -7.990 -11.886 1.00 74.38 89 SER A CA 1
ATOM 701 C C . SER A 1 89 ? 6.397 -7.607 -11.566 1.00 74.38 89 SER A C 1
ATOM 703 O O . SER A 1 89 ? 6.863 -6.556 -12.009 1.00 74.38 89 SER A O 1
ATOM 705 N N . ASP A 1 90 ? 7.130 -8.475 -10.869 1.00 67.75 90 ASP A N 1
ATOM 706 C CA . ASP A 1 90 ? 8.575 -8.306 -10.642 1.00 67.75 90 ASP A CA 1
ATOM 707 C C . ASP A 1 90 ? 9.369 -8.275 -11.966 1.00 67.75 90 ASP A C 1
ATOM 709 O O . ASP A 1 90 ? 10.471 -7.733 -12.039 1.00 67.75 90 ASP A O 1
ATOM 713 N N . GLU A 1 91 ? 8.787 -8.826 -13.034 1.00 74.75 91 GLU A N 1
ATOM 714 C CA . GLU A 1 91 ? 9.345 -8.852 -14.389 1.00 74.75 91 GLU A CA 1
ATOM 715 C C . GLU A 1 91 ? 9.244 -7.485 -15.097 1.00 74.75 91 GLU A C 1
ATOM 717 O O . GLU A 1 91 ? 10.026 -7.190 -16.004 1.00 74.75 91 GLU A O 1
ATOM 722 N N . ASP A 1 92 ? 8.330 -6.612 -14.656 1.00 75.00 92 ASP A N 1
ATOM 723 C CA . ASP A 1 92 ? 8.047 -5.314 -15.277 1.00 75.00 92 ASP A CA 1
ATOM 724 C C . ASP A 1 92 ? 9.015 -4.221 -14.784 1.00 75.00 92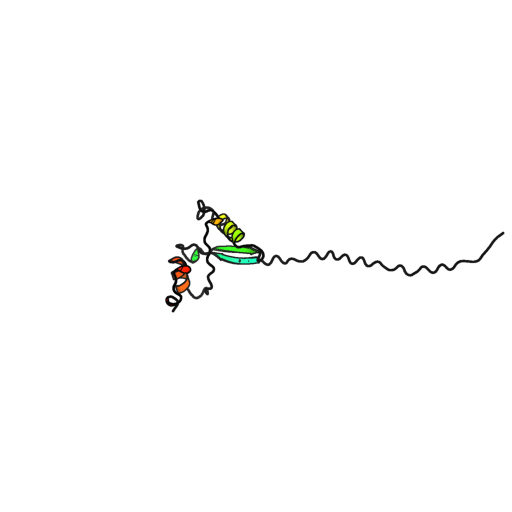 ASP A C 1
ATOM 726 O O . ASP A 1 92 ? 8.625 -3.207 -14.189 1.00 75.00 92 ASP A O 1
ATOM 730 N N . VAL A 1 93 ? 10.307 -4.406 -15.068 1.00 75.94 93 VAL A N 1
ATOM 731 C CA . VAL A 1 93 ? 11.396 -3.505 -14.640 1.00 75.94 93 VAL A CA 1
ATOM 732 C C . VAL A 1 93 ? 11.163 -2.048 -15.072 1.00 75.94 93 VAL A C 1
ATOM 734 O O . VAL A 1 93 ? 11.542 -1.116 -14.363 1.00 75.94 93 VAL A O 1
ATOM 737 N N . GLU A 1 94 ? 10.532 -1.819 -16.225 1.00 77.75 94 GLU A N 1
ATOM 738 C CA . GLU A 1 94 ? 10.219 -0.466 -16.701 1.00 77.75 94 GLU A CA 1
ATOM 739 C C . GLU A 1 94 ? 9.156 0.222 -15.841 1.00 77.75 94 GLU A C 1
ATOM 741 O O . GLU A 1 94 ? 9.341 1.374 -15.445 1.00 77.75 94 GLU A O 1
ATOM 746 N N . ARG A 1 95 ? 8.089 -0.494 -15.464 1.00 75.88 95 ARG A N 1
ATOM 747 C CA . ARG A 1 95 ? 7.033 0.043 -14.588 1.00 75.88 95 ARG A CA 1
ATOM 748 C C . ARG A 1 95 ? 7.582 0.360 -13.206 1.00 75.88 95 ARG A C 1
ATOM 750 O O . ARG A 1 95 ? 7.306 1.429 -12.666 1.00 75.88 95 ARG A O 1
ATOM 757 N N . MET A 1 96 ? 8.425 -0.526 -12.685 1.00 75.00 96 MET A N 1
ATOM 758 C CA . MET A 1 96 ? 9.186 -0.318 -11.455 1.00 75.00 96 MET A CA 1
ATOM 759 C C . MET A 1 96 ? 10.016 0.977 -11.493 1.00 75.00 96 MET A C 1
ATOM 761 O O . MET A 1 96 ? 9.954 1.784 -10.566 1.00 75.00 96 MET A O 1
ATOM 765 N N . LYS A 1 97 ? 10.737 1.236 -12.593 1.00 76.31 97 LYS A N 1
ATOM 766 C CA . LYS A 1 97 ? 11.505 2.484 -12.765 1.00 76.31 97 LYS A CA 1
ATOM 767 C C . LYS A 1 97 ? 10.613 3.722 -12.802 1.00 76.31 97 LYS A C 1
ATOM 769 O O . LYS A 1 97 ? 10.965 4.734 -12.200 1.00 76.31 97 LYS A O 1
ATOM 774 N N . ILE A 1 98 ? 9.472 3.658 -13.489 1.00 77.62 98 ILE A N 1
ATOM 775 C CA . ILE A 1 98 ? 8.538 4.790 -13.588 1.00 77.62 98 ILE A CA 1
ATOM 776 C C . ILE A 1 98 ? 7.976 5.142 -12.203 1.00 77.62 98 ILE A C 1
ATOM 778 O O . ILE A 1 98 ? 7.984 6.315 -11.822 1.00 77.62 98 ILE A O 1
ATOM 782 N N . LEU A 1 99 ? 7.570 4.139 -11.421 1.00 75.56 99 LEU A N 1
ATOM 783 C CA . LEU A 1 99 ? 6.999 4.317 -10.080 1.00 75.56 99 LEU A CA 1
ATOM 784 C C . LEU A 1 99 ? 7.970 4.925 -9.068 1.00 75.56 99 LEU A C 1
ATOM 786 O O . LEU A 1 99 ? 7.526 5.594 -8.143 1.00 75.56 99 LEU A O 1
ATOM 790 N N . ASN A 1 100 ? 9.280 4.757 -9.256 1.00 73.88 100 ASN A N 1
ATOM 791 C CA . ASN A 1 100 ? 10.274 5.436 -8.423 1.00 73.88 100 ASN A CA 1
ATOM 792 C C . ASN A 1 100 ? 10.385 6.936 -8.729 1.00 73.88 100 ASN A C 1
ATOM 794 O O . ASN A 1 100 ? 10.904 7.685 -7.906 1.00 73.88 100 ASN A O 1
ATOM 798 N N . THR A 1 101 ? 9.921 7.388 -9.898 1.00 76.19 101 THR A N 1
ATOM 799 C CA . THR A 1 101 ? 10.067 8.789 -10.331 1.00 76.19 101 THR A CA 1
ATOM 800 C C . THR A 1 101 ? 8.812 9.628 -10.138 1.00 76.19 101 THR A C 1
ATOM 802 O O . THR A 1 101 ? 8.916 10.843 -9.974 1.00 76.19 101 THR A O 1
ATOM 805 N N . LYS A 1 102 ? 7.627 9.011 -10.170 1.00 74.62 102 LYS A N 1
ATOM 806 C CA . LYS A 1 102 ? 6.342 9.714 -10.097 1.00 74.62 102 LYS A CA 1
ATOM 807 C C . LYS A 1 102 ? 5.336 8.920 -9.265 1.00 74.62 102 LYS A C 1
ATOM 809 O O . LYS A 1 102 ? 5.317 7.692 -9.356 1.00 74.62 102 LYS A O 1
ATOM 814 N N . PRO A 1 103 ? 4.459 9.598 -8.504 1.00 68.75 103 PRO A N 1
ATOM 815 C CA . PRO A 1 103 ? 3.367 8.919 -7.830 1.00 68.75 103 PRO A CA 1
ATOM 816 C C . PRO A 1 103 ? 2.396 8.322 -8.867 1.00 68.75 103 PRO A C 1
ATOM 818 O O . PRO A 1 103 ? 2.144 8.938 -9.907 1.00 68.75 103 PRO A O 1
ATOM 821 N N . PRO A 1 104 ? 1.794 7.152 -8.593 1.00 66.00 104 PRO A N 1
ATOM 822 C CA . PRO A 1 104 ? 0.905 6.475 -9.537 1.00 66.00 104 PRO A CA 1
ATOM 823 C C . PRO A 1 104 ? -0.373 7.255 -9.879 1.00 66.00 104 PRO A C 1
ATOM 825 O O . PRO A 1 104 ? -1.002 6.956 -10.887 1.00 66.00 104 PRO A O 1
ATOM 828 N N . SER A 1 105 ? -0.741 8.281 -9.102 1.00 61.50 105 SER A N 1
ATOM 829 C CA . SER A 1 105 ? -1.826 9.216 -9.447 1.00 61.50 105 SER A CA 1
ATOM 830 C C . SE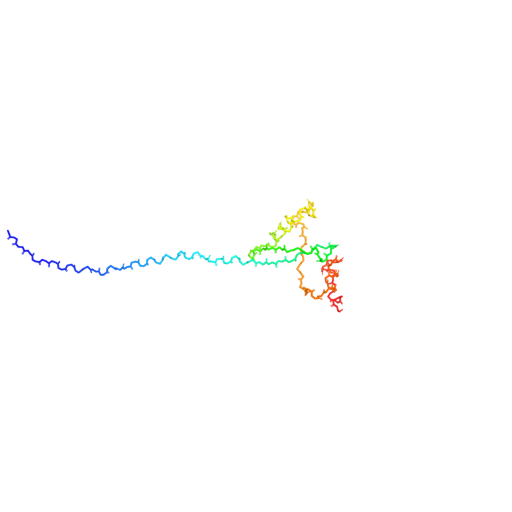R A 1 105 ? -1.549 10.031 -10.712 1.00 61.50 105 SER A C 1
ATOM 832 O O . SER A 1 105 ? -2.488 10.464 -11.378 1.00 61.50 105 SER A O 1
ATOM 834 N N . ASP A 1 106 ? -0.272 10.224 -11.038 1.00 58.06 106 ASP A N 1
ATOM 835 C CA . ASP A 1 106 ? 0.174 11.082 -12.134 1.00 58.06 106 ASP A CA 1
ATOM 836 C C . ASP A 1 106 ? 0.577 10.255 -13.366 1.00 58.06 106 ASP A C 1
ATOM 838 O O . ASP A 1 106 ? 0.863 10.811 -14.429 1.00 58.06 106 ASP A O 1
ATOM 842 N N . ILE A 1 107 ? 0.573 8.922 -13.238 1.00 58.41 107 ILE A N 1
ATOM 843 C CA . ILE A 1 107 ? 0.811 7.996 -14.342 1.00 58.41 107 ILE A CA 1
ATOM 844 C C . ILE A 1 107 ? -0.505 7.847 -15.099 1.00 58.41 107 ILE A C 1
ATOM 846 O O . ILE A 1 107 ? -1.432 7.154 -14.673 1.00 58.41 107 ILE A O 1
ATOM 850 N N . LYS A 1 108 ? -0.599 8.504 -16.255 1.00 52.53 108 LYS A N 1
ATOM 851 C CA . LYS A 1 108 ? -1.665 8.197 -17.210 1.00 52.53 108 LYS A CA 1
ATOM 852 C C . LYS A 1 108 ? -1.472 6.746 -17.641 1.00 52.53 108 LYS A C 1
ATOM 854 O O . LYS A 1 108 ? -0.381 6.376 -18.050 1.00 52.53 108 LYS A O 1
ATOM 859 N N . ILE A 1 109 ? -2.531 5.940 -17.584 1.00 54.12 109 ILE A N 1
ATOM 860 C CA . ILE A 1 109 ? -2.525 4.514 -17.972 1.00 54.12 109 ILE A CA 1
ATOM 861 C C . ILE A 1 109 ? -1.997 4.318 -19.416 1.00 54.12 109 ILE A C 1
ATOM 863 O O . ILE A 1 109 ? -1.513 3.251 -19.768 1.00 54.12 109 ILE A O 1
ATOM 867 N N . GLU A 1 110 ? -2.013 5.377 -20.228 1.00 55.03 110 GLU A N 1
ATOM 868 C CA . GLU A 1 110 ? -1.448 5.455 -21.581 1.00 55.03 110 GLU A CA 1
ATOM 869 C C . GLU A 1 110 ? 0.099 5.467 -21.640 1.00 55.03 110 GLU A C 1
ATOM 871 O O . GLU A 1 110 ? 0.652 5.144 -22.685 1.00 55.03 110 GLU A O 1
ATOM 876 N N . GLU A 1 111 ? 0.811 5.796 -20.552 1.00 49.75 111 GLU A N 1
ATOM 877 C CA . GLU A 1 111 ? 2.287 5.694 -20.452 1.00 49.75 111 GLU A CA 1
ATOM 878 C C . GLU A 1 111 ? 2.762 4.272 -20.074 1.00 49.75 111 GLU A C 1
ATOM 880 O O . GLU A 1 111 ? 3.960 4.036 -19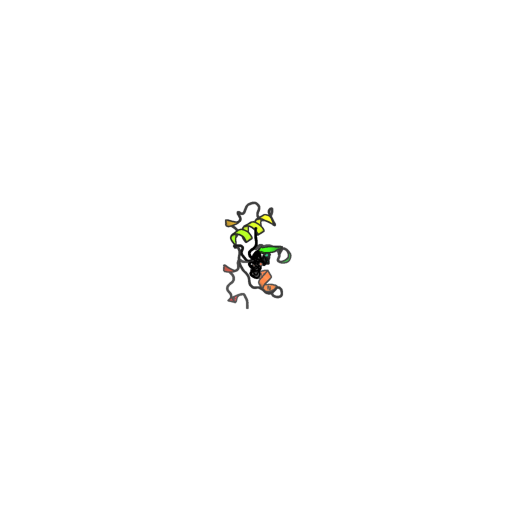.953 1.00 49.75 111 GLU A O 1
ATOM 885 N N . LEU A 1 112 ? 1.839 3.317 -19.888 1.00 50.25 112 LEU A N 1
ATOM 886 C CA . LEU A 1 112 ? 2.132 1.907 -19.574 1.00 50.25 112 LEU A CA 1
ATOM 887 C C . LEU A 1 112 ? 2.138 0.988 -20.814 1.00 50.25 112 LEU A C 1
ATOM 889 O O . LEU A 1 112 ? 2.056 -0.237 -20.642 1.00 50.25 112 LEU A O 1
ATOM 893 N N . GLY A 1 113 ? 2.169 1.585 -22.012 1.00 40.28 113 GLY A N 1
ATOM 894 C CA . GLY A 1 113 ? 2.130 0.917 -23.317 1.00 40.28 113 GLY A CA 1
ATOM 895 C C . GLY A 1 113 ? 3.446 0.279 -23.722 1.00 40.28 113 GLY A C 1
ATOM 896 O O . GLY A 1 113 ? 4.466 0.999 -23.701 1.00 40.28 113 GLY A O 1
#

InterPro domains:
  IPR045379 Crinkler effector protein, N-terminal [PF20147] (35-100)

Radius of gyration: 31.62 Å; chains: 1; bounding box: 56×73×87 Å